Protein AF-A0A6L9IQT9-F1 (afdb_monomer_lite)

Secondary structure (DSSP, 8-state):
--HHHHHHHHHHHHHHHHHTT----HHHHHHHHHHHH-SS-EEHHHHHHHHHHH-TT--HHHHHHHHHHHHHTTSEEEESSSTTS-EEEE-------

Foldseek 3Di:
DPVVQLVVLLVLVVVLCVVVVNDDDPLNSLLSSLQSPDPDWAALVRSQVSSCVVPVPDDSVNSVVVQVVCVVSQQKDWDDPVPNGTTIHGSSDDDDD

Sequence (97 aa):
MTVLADEEKRTNWLDALYQRGLGTSAVQEALVKVLSVMESPLTADEIWEETQRIRPETGRATVYRFIDRLTTAGLLRRVHGYRNCGTYIPALDVHQP

Structure (mmCIF, N/CA/C/O backbone):
data_AF-A0A6L9IQT9-F1
#
_entry.id   AF-A0A6L9IQT9-F1
#
loop_
_atom_site.group_PDB
_atom_site.id
_atom_site.type_symbol
_atom_site.label_atom_id
_atom_site.label_alt_id
_atom_site.label_comp_id
_atom_site.label_asym_id
_atom_site.label_entity_id
_atom_site.label_seq_id
_atom_site.pdbx_PDB_ins_code
_atom_site.Cartn_x
_atom_site.Cartn_y
_atom_site.Cartn_z
_atom_site.occupancy
_atom_site.B_iso_or_equiv
_atom_site.auth_seq_id
_atom_site.auth_comp_id
_atom_site.auth_asym_id
_atom_site.auth_atom_id
_atom_site.pdbx_PDB_model_num
ATOM 1 N N . MET A 1 1 ? -6.776 12.504 -18.974 1.00 51.50 1 MET A N 1
ATOM 2 C CA . MET A 1 1 ? -7.806 11.443 -18.878 1.00 51.50 1 MET A CA 1
ATOM 3 C C . MET A 1 1 ? -7.435 10.474 -17.742 1.00 51.50 1 MET A C 1
ATOM 5 O O . MET A 1 1 ? -7.522 9.272 -17.917 1.00 51.50 1 MET A O 1
ATOM 9 N N . THR A 1 2 ? -6.969 11.006 -16.598 1.00 59.41 2 THR A N 1
ATOM 10 C CA . THR A 1 2 ? -6.071 10.293 -15.653 1.00 59.41 2 THR A CA 1
ATOM 11 C C . THR A 1 2 ? -6.697 10.100 -14.265 1.00 59.41 2 THR A C 1
ATOM 13 O O . THR A 1 2 ? -6.554 9.047 -13.669 1.00 59.41 2 THR A O 1
ATOM 16 N N . VAL A 1 3 ? -7.495 11.064 -13.792 1.00 61.41 3 VAL A N 1
ATOM 17 C CA . VAL A 1 3 ? -8.074 11.050 -12.433 1.00 61.41 3 VAL A CA 1
ATOM 18 C C . VAL A 1 3 ? -9.099 9.926 -12.224 1.00 61.41 3 VAL A C 1
ATOM 20 O O . VAL A 1 3 ? -9.127 9.309 -11.166 1.00 61.41 3 VAL A O 1
ATOM 23 N N . LEU A 1 4 ? -9.918 9.633 -13.240 1.00 62.94 4 LEU A N 1
ATOM 24 C CA . LEU A 1 4 ? -10.974 8.617 -13.141 1.00 62.94 4 LEU A CA 1
ATOM 25 C C . LEU A 1 4 ? -10.402 7.196 -12.991 1.00 62.94 4 LEU A C 1
ATOM 27 O O . LEU A 1 4 ? -10.942 6.400 -12.231 1.00 62.94 4 LEU A O 1
ATOM 31 N N . ALA A 1 5 ? -9.285 6.897 -13.664 1.00 71.62 5 ALA A N 1
ATOM 32 C CA . ALA A 1 5 ? -8.644 5.583 -13.604 1.00 71.62 5 ALA A CA 1
ATOM 33 C C . ALA A 1 5 ? -7.976 5.323 -12.242 1.00 71.62 5 ALA A C 1
ATOM 35 O O . ALA A 1 5 ? -7.995 4.198 -11.742 1.00 71.62 5 ALA A O 1
ATOM 36 N N . ASP A 1 6 ? -7.411 6.359 -11.619 1.00 74.44 6 ASP A N 1
ATOM 37 C CA . ASP A 1 6 ? -6.799 6.249 -10.291 1.00 74.44 6 ASP A CA 1
ATOM 38 C C . ASP A 1 6 ? -7.858 6.054 -9.197 1.00 74.44 6 ASP A C 1
ATOM 40 O O . ASP A 1 6 ? -7.658 5.287 -8.252 1.00 74.44 6 ASP A O 1
ATOM 44 N N . GLU A 1 7 ? -9.013 6.707 -9.337 1.00 78.56 7 GLU A N 1
ATOM 45 C CA . GLU A 1 7 ? -10.150 6.538 -8.431 1.00 78.56 7 GLU A CA 1
ATOM 46 C C . GLU A 1 7 ? -10.776 5.142 -8.534 1.00 78.56 7 GLU A C 1
ATOM 48 O O . GLU A 1 7 ? -11.050 4.522 -7.505 1.00 78.56 7 GLU A O 1
ATOM 53 N N . GLU A 1 8 ? -10.925 4.605 -9.746 1.00 81.44 8 GLU A N 1
ATOM 54 C CA . GLU A 1 8 ? -11.386 3.231 -9.969 1.00 81.44 8 GLU A CA 1
ATOM 55 C C . GLU A 1 8 ? -10.420 2.204 -9.359 1.00 81.44 8 GLU A C 1
ATOM 57 O O . GLU A 1 8 ? -10.835 1.343 -8.580 1.00 81.44 8 GLU A O 1
ATOM 62 N N . LYS A 1 9 ? -9.110 2.338 -9.614 1.00 82.50 9 LYS A N 1
ATOM 63 C CA . LYS A 1 9 ? -8.086 1.479 -8.993 1.00 82.50 9 LYS A CA 1
ATOM 64 C C . LYS A 1 9 ? -8.144 1.535 -7.470 1.00 82.50 9 LYS A C 1
ATOM 66 O O . LYS A 1 9 ? -8.004 0.504 -6.812 1.00 82.50 9 LYS A O 1
ATOM 71 N N . ARG A 1 10 ? -8.339 2.725 -6.899 1.00 84.75 10 ARG A N 1
ATOM 72 C CA . ARG A 1 10 ? -8.456 2.913 -5.449 1.00 84.75 10 ARG A CA 1
ATOM 73 C C . ARG A 1 10 ? -9.693 2.207 -4.894 1.00 84.75 10 ARG A C 1
ATOM 75 O O . ARG A 1 10 ? -9.579 1.535 -3.874 1.00 84.75 10 ARG A O 1
ATOM 82 N N . THR A 1 11 ? -10.837 2.320 -5.564 1.00 85.06 11 THR A N 1
ATOM 83 C CA . THR A 1 11 ? -12.066 1.607 -5.181 1.00 85.06 11 THR A CA 1
ATOM 84 C C . THR A 1 11 ? -11.853 0.095 -5.218 1.00 85.06 11 THR A C 1
ATOM 86 O O . THR A 1 11 ? -12.098 -0.569 -4.215 1.00 85.06 11 THR A O 1
ATOM 89 N N . ASN A 1 12 ? -11.251 -0.433 -6.290 1.00 86.75 12 ASN A N 1
ATOM 90 C CA . ASN A 1 12 ? -10.938 -1.862 -6.409 1.00 86.75 12 ASN A CA 1
ATOM 91 C C . ASN A 1 12 ? -10.028 -2.358 -5.274 1.00 86.75 12 ASN A C 1
ATOM 93 O O . ASN A 1 12 ? -10.219 -3.453 -4.744 1.00 86.75 12 ASN A O 1
ATOM 97 N N . TRP A 1 13 ? -9.051 -1.546 -4.861 1.00 88.75 13 TRP A N 1
ATOM 98 C CA . TRP A 1 13 ? -8.213 -1.840 -3.700 1.00 88.75 13 TRP A CA 1
ATOM 99 C C . TRP A 1 13 ? -9.012 -1.898 -2.397 1.00 88.75 13 TRP A C 1
ATOM 101 O O . TRP A 1 13 ? -8.840 -2.838 -1.620 1.00 88.75 13 TRP A O 1
ATOM 111 N N . LEU A 1 14 ? -9.865 -0.904 -2.143 1.00 85.25 14 LEU A N 1
ATOM 112 C CA . LEU A 1 14 ? -10.676 -0.839 -0.925 1.00 85.25 14 LEU A CA 1
ATOM 113 C C . LEU A 1 14 ? -11.657 -2.013 -0.842 1.00 85.25 14 LEU A C 1
ATOM 115 O O . LEU A 1 14 ? -11.740 -2.659 0.204 1.00 85.25 14 LEU A O 1
ATOM 119 N N . ASP A 1 15 ? -12.308 -2.355 -1.952 1.00 87.00 15 ASP A N 1
ATOM 120 C CA . ASP A 1 15 ? -13.191 -3.517 -2.039 1.00 87.00 15 ASP A CA 1
ATOM 121 C C . ASP A 1 15 ? -12.423 -4.812 -1.773 1.00 87.00 15 ASP A C 1
ATOM 123 O O . ASP A 1 15 ? -12.849 -5.654 -0.981 1.00 87.00 15 ASP A O 1
ATOM 127 N N . ALA A 1 16 ? -11.242 -4.967 -2.371 1.00 86.94 16 ALA A N 1
ATOM 128 C CA . ALA A 1 16 ? -10.437 -6.162 -2.184 1.00 86.94 16 ALA A CA 1
ATOM 129 C C . ALA A 1 16 ? -9.940 -6.327 -0.737 1.00 86.94 16 ALA A C 1
ATOM 131 O O . ALA A 1 16 ? -9.853 -7.463 -0.258 1.00 86.94 16 ALA A O 1
ATOM 132 N N . LEU A 1 17 ? -9.644 -5.225 -0.034 1.00 86.00 17 LEU A N 1
ATOM 133 C CA . LEU A 1 17 ? -9.349 -5.231 1.404 1.00 86.00 17 LEU A CA 1
ATOM 134 C C . LEU A 1 17 ? -10.570 -5.653 2.224 1.00 86.00 17 LEU A C 1
ATOM 136 O O . LEU A 1 17 ? -10.452 -6.542 3.074 1.00 86.00 17 LEU A O 1
ATOM 140 N N . TYR A 1 18 ? -11.732 -5.063 1.930 1.00 85.06 18 TYR A N 1
ATOM 141 C CA . TYR A 1 18 ? -12.991 -5.364 2.607 1.00 85.06 18 TYR A CA 1
ATOM 142 C C . TYR A 1 18 ? -13.357 -6.850 2.481 1.00 85.06 18 TYR A C 1
ATOM 144 O O . TYR A 1 18 ? -13.592 -7.514 3.491 1.00 85.06 18 TYR A O 1
ATOM 152 N N . GLN A 1 19 ? -13.281 -7.410 1.269 1.00 86.06 19 GLN A N 1
ATOM 153 C CA . GLN A 1 19 ? -13.552 -8.830 0.995 1.00 86.06 19 GLN A CA 1
ATOM 154 C C . GLN A 1 19 ? -12.608 -9.792 1.738 1.00 86.06 19 GLN A C 1
ATOM 156 O O . GLN A 1 19 ? -12.934 -10.960 1.938 1.00 86.06 19 GLN A O 1
ATOM 161 N N . ARG A 1 20 ? -11.433 -9.319 2.169 1.00 83.69 20 ARG A N 1
ATOM 162 C CA . ARG A 1 20 ? -10.432 -10.106 2.911 1.00 83.69 20 ARG A CA 1
ATOM 163 C C . ARG A 1 20 ? -10.462 -9.851 4.421 1.00 83.69 20 ARG A C 1
ATOM 165 O O . ARG A 1 20 ? -9.563 -10.301 5.129 1.00 83.69 20 ARG A O 1
ATOM 172 N N . GLY A 1 21 ? -11.455 -9.109 4.923 1.00 82.56 21 GLY A N 1
ATOM 173 C CA . GLY A 1 21 ? -11.565 -8.749 6.341 1.00 82.56 21 GLY A CA 1
ATOM 174 C C . GLY A 1 21 ? -10.429 -7.843 6.832 1.00 82.56 21 GLY A C 1
ATOM 175 O O . GLY A 1 21 ? -10.163 -7.755 8.033 1.00 82.56 21 GLY A O 1
ATOM 176 N N . LEU A 1 22 ? -9.719 -7.180 5.914 1.00 79.44 22 LEU A N 1
ATOM 177 C CA . LEU A 1 22 ? -8.692 -6.204 6.246 1.00 79.44 22 LEU A CA 1
ATOM 178 C C . LEU A 1 22 ? -9.396 -4.855 6.438 1.00 79.44 22 LEU A C 1
ATOM 180 O O . LEU A 1 22 ? -9.861 -4.257 5.477 1.00 79.44 22 LEU A O 1
ATOM 184 N N . GLY A 1 23 ? -9.494 -4.380 7.685 1.00 70.88 23 GLY A N 1
ATOM 185 C CA . GLY A 1 23 ? -10.081 -3.064 7.973 1.00 70.88 23 GLY A CA 1
ATOM 186 C C . GLY A 1 23 ? -9.355 -1.919 7.251 1.00 70.88 23 GLY A C 1
ATOM 187 O O . GLY A 1 23 ? -8.215 -2.088 6.817 1.00 70.88 23 GLY A O 1
ATOM 188 N N . THR A 1 24 ? -10.002 -0.757 7.148 1.00 70.06 24 THR A N 1
ATOM 189 C CA . THR A 1 24 ? -9.470 0.468 6.527 1.00 70.06 24 THR A CA 1
ATOM 190 C C . THR A 1 24 ? -9.155 1.508 7.604 1.00 70.06 24 THR A C 1
ATOM 192 O O . THR A 1 24 ? -9.973 2.354 7.949 1.00 70.06 24 THR A O 1
ATOM 195 N N . SER A 1 25 ? -7.969 1.416 8.207 1.00 82.50 25 SER A N 1
ATOM 196 C CA . SER A 1 25 ? -7.423 2.516 9.015 1.00 82.50 25 SER A CA 1
ATOM 197 C C . SER A 1 25 ? -6.814 3.599 8.120 1.00 82.50 25 SER A C 1
ATOM 199 O O . SER A 1 25 ? -6.395 3.314 6.998 1.00 82.50 25 SER A O 1
ATOM 201 N N . ALA A 1 26 ? -6.650 4.816 8.645 1.00 81.94 26 ALA A N 1
ATOM 202 C CA . ALA A 1 26 ? -6.034 5.933 7.916 1.00 81.94 26 ALA A CA 1
ATOM 203 C C . ALA A 1 26 ? -4.631 5.615 7.350 1.00 81.94 26 ALA A C 1
ATOM 205 O O . ALA A 1 26 ? -4.231 6.145 6.317 1.00 81.94 26 ALA A O 1
ATOM 206 N N . VAL A 1 27 ? -3.873 4.723 8.001 1.00 81.56 27 VAL A N 1
ATOM 207 C CA . VAL A 1 27 ? -2.573 4.251 7.492 1.00 81.56 27 VAL A CA 1
ATOM 208 C C . VAL A 1 27 ? -2.752 3.318 6.290 1.00 81.56 27 VAL A C 1
ATOM 210 O O . VAL A 1 27 ? -1.993 3.395 5.328 1.00 81.56 27 VAL A O 1
ATOM 213 N N . GLN A 1 28 ? -3.760 2.446 6.325 1.00 84.75 28 GLN A N 1
ATOM 214 C CA . GLN A 1 28 ? -4.050 1.522 5.228 1.00 84.75 28 GLN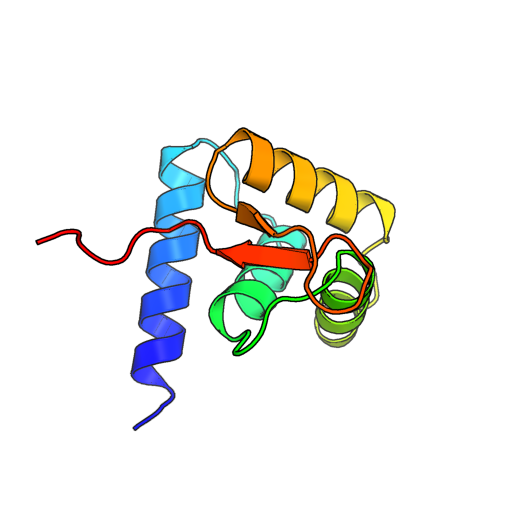 A CA 1
ATOM 215 C C . GLN A 1 28 ? -4.607 2.265 4.011 1.00 84.75 28 GLN A C 1
ATOM 217 O O . GLN A 1 28 ? -4.229 1.934 2.894 1.00 84.75 28 GLN A O 1
ATOM 222 N N . GLU A 1 29 ? -5.415 3.308 4.213 1.00 86.81 29 GLU A N 1
ATOM 223 C CA . GLU A 1 29 ? -5.861 4.202 3.136 1.00 86.81 29 GLU A CA 1
ATOM 224 C C . GLU A 1 29 ? -4.689 4.936 2.472 1.00 86.81 29 GLU A C 1
ATOM 226 O O . GLU A 1 29 ? -4.607 4.985 1.244 1.00 86.81 29 GLU A O 1
ATOM 231 N N . ALA A 1 30 ? -3.742 5.455 3.265 1.00 88.25 30 ALA A N 1
ATOM 232 C CA . ALA A 1 30 ? -2.533 6.081 2.731 1.00 88.25 30 ALA A CA 1
ATOM 233 C C . ALA A 1 30 ? -1.697 5.085 1.907 1.00 88.25 30 ALA A C 1
ATOM 235 O O . ALA A 1 30 ? -1.257 5.414 0.807 1.00 88.25 30 ALA A O 1
ATOM 236 N N . LEU A 1 31 ? -1.547 3.849 2.392 1.00 88.81 31 LEU A N 1
ATOM 237 C CA . LEU A 1 31 ? -0.849 2.782 1.671 1.00 88.81 31 LEU A CA 1
ATOM 238 C C . LEU A 1 31 ? -1.568 2.395 0.371 1.00 88.81 31 LEU A C 1
ATOM 240 O O . LEU A 1 31 ? -0.924 2.284 -0.668 1.00 88.81 31 LEU A O 1
ATOM 244 N N . VAL A 1 32 ? -2.896 2.257 0.386 1.00 89.25 32 VAL A N 1
ATOM 245 C CA . VAL A 1 32 ? -3.702 2.009 -0.825 1.00 89.25 32 VAL A CA 1
ATOM 246 C C . VAL A 1 32 ? -3.548 3.140 -1.836 1.00 89.25 32 VAL A C 1
ATOM 248 O O . VAL A 1 32 ? -3.444 2.886 -3.037 1.00 89.25 32 VAL A O 1
ATOM 251 N N . LYS A 1 33 ? -3.487 4.393 -1.377 1.00 89.88 33 LYS A N 1
ATOM 252 C CA . LYS A 1 33 ? -3.254 5.536 -2.260 1.00 89.88 33 LYS A CA 1
ATOM 253 C C . LYS A 1 33 ? -1.911 5.422 -2.981 1.00 89.88 33 LYS A C 1
ATOM 255 O O . LYS A 1 33 ? -1.883 5.616 -4.186 1.00 89.88 33 LYS A O 1
ATOM 260 N N . VAL A 1 34 ? -0.835 5.047 -2.287 1.00 91.75 34 VAL A N 1
ATOM 261 C CA . VAL A 1 34 ? 0.480 4.806 -2.914 1.00 91.75 34 VAL A CA 1
ATOM 262 C C . VAL A 1 34 ? 0.408 3.656 -3.925 1.00 91.75 34 VAL A C 1
ATOM 264 O O . VAL A 1 34 ? 0.857 3.792 -5.059 1.00 91.75 34 VAL A O 1
ATOM 267 N N . LEU A 1 35 ? -0.196 2.531 -3.537 1.00 89.94 35 LEU A N 1
ATOM 268 C CA . LEU A 1 35 ? -0.245 1.311 -4.354 1.00 89.94 35 LEU A CA 1
ATOM 269 C C . LEU A 1 35 ? -1.184 1.405 -5.568 1.00 89.94 35 LEU A C 1
ATOM 271 O O . LEU A 1 35 ? -1.020 0.655 -6.526 1.00 89.94 35 LEU A O 1
ATOM 275 N N . SER A 1 36 ? -2.180 2.292 -5.540 1.00 88.62 36 SER A N 1
ATOM 276 C CA . SER A 1 36 ? -3.115 2.497 -6.659 1.00 88.62 36 SER A CA 1
ATOM 277 C C . SER A 1 36 ? -2.544 3.389 -7.762 1.00 88.62 36 SER A C 1
ATOM 279 O O . SER A 1 36 ? -2.925 3.223 -8.920 1.00 88.62 36 SER A O 1
ATOM 281 N N . VAL A 1 37 ? -1.607 4.279 -7.421 1.00 87.00 37 VAL A N 1
ATOM 282 C CA . VAL A 1 37 ? -1.002 5.243 -8.360 1.00 87.00 37 VAL A CA 1
ATOM 283 C C . VAL A 1 37 ? 0.421 4.875 -8.785 1.00 87.00 37 VAL A C 1
ATOM 285 O O . VAL A 1 37 ? 1.017 5.580 -9.593 1.00 87.00 37 VAL A O 1
ATOM 288 N N . MET A 1 38 ? 0.994 3.791 -8.254 1.00 85.69 38 MET A N 1
ATOM 289 C CA . MET A 1 38 ? 2.332 3.355 -8.655 1.00 85.69 38 MET A CA 1
ATOM 290 C C . MET A 1 38 ? 2.348 2.901 -10.123 1.00 85.69 38 MET A C 1
ATOM 292 O O . MET A 1 38 ? 1.568 2.043 -10.536 1.00 85.69 38 MET A O 1
ATOM 296 N N . GLU A 1 39 ? 3.265 3.458 -10.911 1.00 83.62 39 GLU A N 1
ATOM 297 C CA . GLU A 1 39 ? 3.436 3.108 -12.331 1.00 83.62 39 GLU A CA 1
ATOM 298 C C . GLU A 1 39 ? 4.517 2.037 -12.549 1.00 83.62 39 GLU A C 1
ATOM 300 O O . GLU A 1 39 ? 4.557 1.376 -13.586 1.00 83.62 39 GLU A O 1
ATOM 305 N N . SER A 1 40 ? 5.389 1.836 -11.559 1.00 85.38 40 SER A N 1
ATOM 306 C CA . SER A 1 40 ? 6.497 0.880 -11.593 1.00 85.38 40 SER A CA 1
ATOM 307 C C . SER A 1 40 ? 6.603 0.108 -10.278 1.00 85.38 40 SER A C 1
ATOM 309 O O . SER A 1 40 ? 6.196 0.640 -9.246 1.00 85.38 40 SER A O 1
ATOM 311 N N . PRO A 1 41 ? 7.190 -1.105 -10.266 1.00 88.94 41 PRO A N 1
ATOM 312 C CA . PRO A 1 41 ? 7.414 -1.854 -9.033 1.00 88.94 41 PRO A CA 1
ATOM 313 C C . PRO A 1 41 ? 8.212 -1.042 -8.006 1.00 88.94 41 PRO A C 1
ATOM 315 O O . PRO A 1 41 ? 9.241 -0.455 -8.343 1.00 88.94 41 PRO A O 1
ATOM 318 N N . LEU A 1 42 ? 7.762 -1.051 -6.750 1.00 91.12 42 LEU A N 1
ATOM 319 C CA . LEU A 1 42 ? 8.404 -0.335 -5.643 1.00 91.12 42 LEU A CA 1
ATOM 320 C C . LEU A 1 42 ? 8.942 -1.311 -4.601 1.00 91.12 42 LEU A C 1
ATOM 322 O O . LEU A 1 42 ? 8.353 -2.363 -4.341 1.00 91.12 42 LEU A O 1
ATOM 326 N N . THR A 1 43 ? 10.062 -0.968 -3.981 1.00 92.62 43 THR A N 1
ATOM 327 C CA . THR A 1 43 ? 10.561 -1.648 -2.781 1.00 92.62 43 THR A CA 1
ATOM 328 C C . THR A 1 43 ? 9.688 -1.319 -1.566 1.00 92.62 43 THR A C 1
ATOM 330 O O . THR A 1 43 ? 8.939 -0.344 -1.556 1.00 92.62 43 THR A O 1
ATOM 333 N N . ALA A 1 44 ? 9.795 -2.119 -0.500 1.00 92.00 44 ALA A N 1
ATOM 334 C CA . ALA A 1 44 ? 9.093 -1.824 0.754 1.00 92.00 44 ALA A CA 1
ATOM 335 C C . ALA A 1 44 ? 9.518 -0.478 1.373 1.00 92.00 44 ALA A C 1
ATOM 337 O O . ALA A 1 44 ? 8.700 0.183 2.011 1.00 92.00 44 ALA A O 1
ATOM 338 N N . ASP A 1 45 ? 10.774 -0.074 1.162 1.00 93.06 45 ASP A N 1
ATOM 339 C CA . ASP A 1 45 ? 11.289 1.215 1.618 1.00 93.06 45 ASP A CA 1
ATOM 340 C C . ASP A 1 45 ? 10.713 2.375 0.812 1.00 93.06 45 ASP A C 1
ATOM 342 O O . ASP A 1 45 ? 10.204 3.316 1.411 1.00 93.06 45 ASP A O 1
ATOM 346 N N . GLU A 1 46 ? 10.669 2.270 -0.519 1.00 93.75 46 GLU A N 1
ATOM 347 C CA . GLU A 1 46 ? 10.023 3.285 -1.362 1.00 93.75 46 GLU A CA 1
ATOM 348 C C . GLU A 1 46 ? 8.530 3.418 -1.017 1.00 93.75 46 GLU A C 1
ATOM 350 O O . GLU A 1 46 ? 8.034 4.526 -0.842 1.00 93.75 46 GLU A O 1
ATOM 355 N N . ILE A 1 47 ? 7.811 2.304 -0.811 1.00 93.56 47 ILE A N 1
ATOM 356 C CA . ILE A 1 47 ? 6.406 2.346 -0.363 1.00 93.56 47 ILE A CA 1
ATOM 357 C C . ILE A 1 47 ? 6.282 3.084 0.979 1.00 93.56 47 ILE A C 1
ATOM 359 O O . ILE A 1 47 ? 5.354 3.874 1.168 1.00 93.56 47 ILE A O 1
ATOM 363 N N . TRP A 1 48 ? 7.198 2.843 1.920 1.00 94.69 48 TRP A N 1
ATOM 364 C CA . TRP A 1 48 ? 7.199 3.537 3.207 1.00 94.69 48 TRP A CA 1
ATOM 365 C C . TRP A 1 48 ? 7.488 5.033 3.067 1.00 94.69 48 TRP A C 1
ATOM 367 O O . TRP A 1 48 ? 6.779 5.833 3.676 1.00 94.69 48 TRP A O 1
ATOM 377 N N . GLU A 1 49 ? 8.474 5.414 2.259 1.00 94.62 49 GLU A N 1
ATOM 378 C CA . GLU A 1 49 ? 8.814 6.812 1.987 1.00 94.62 49 GLU A CA 1
ATOM 379 C C . GLU A 1 49 ? 7.637 7.566 1.359 1.00 94.62 49 GLU A C 1
ATOM 381 O O . GLU A 1 49 ? 7.259 8.630 1.853 1.00 94.62 49 GLU A O 1
ATOM 386 N N . GLU A 1 50 ? 6.993 6.993 0.337 1.00 94.19 50 GLU A N 1
ATOM 387 C CA . GLU A 1 50 ? 5.801 7.583 -0.286 1.00 94.19 50 GLU A CA 1
ATOM 388 C C . GLU A 1 50 ? 4.628 7.677 0.699 1.00 94.19 50 GLU A C 1
ATOM 390 O O . GLU A 1 50 ? 3.923 8.686 0.754 1.00 94.19 50 GLU A O 1
ATOM 395 N N . THR A 1 51 ? 4.447 6.661 1.546 1.00 93.06 51 THR A N 1
ATOM 396 C CA . THR A 1 51 ? 3.406 6.683 2.583 1.00 93.06 51 THR A CA 1
ATOM 397 C C . THR A 1 51 ? 3.670 7.785 3.607 1.00 93.06 51 THR A C 1
ATOM 399 O O . THR A 1 51 ? 2.738 8.477 4.015 1.00 93.06 51 THR A O 1
ATOM 402 N N . GLN A 1 52 ? 4.929 7.998 3.998 1.00 94.56 52 GLN A N 1
ATOM 403 C CA . GLN A 1 52 ? 5.312 9.068 4.921 1.00 94.56 52 GLN A CA 1
ATOM 404 C C . GLN A 1 52 ? 5.052 10.463 4.348 1.00 94.56 52 GLN A C 1
ATOM 406 O O . GLN A 1 52 ? 4.676 11.357 5.101 1.00 94.56 52 GLN A O 1
ATOM 411 N N . ARG A 1 53 ? 5.190 10.657 3.028 1.00 93.06 53 ARG A N 1
ATOM 412 C CA . ARG A 1 53 ? 4.840 11.937 2.383 1.00 93.06 53 ARG A CA 1
ATOM 413 C C . ARG A 1 53 ? 3.353 12.266 2.510 1.00 93.06 53 ARG A C 1
ATOM 415 O O . ARG A 1 53 ? 2.991 13.437 2.525 1.00 93.06 53 ARG A O 1
ATOM 422 N N . ILE A 1 54 ? 2.499 11.247 2.614 1.00 91.44 54 ILE A N 1
ATOM 423 C CA . ILE A 1 54 ? 1.054 11.404 2.828 1.00 91.44 54 ILE A CA 1
ATOM 424 C C . ILE A 1 54 ? 0.733 11.506 4.325 1.00 91.44 54 ILE A C 1
ATOM 426 O O . ILE A 1 54 ? -0.119 12.300 4.721 1.00 91.44 54 ILE A O 1
ATOM 430 N N . ARG A 1 55 ? 1.388 10.682 5.150 1.00 92.00 55 ARG A N 1
ATOM 431 C CA . ARG A 1 55 ? 1.107 10.522 6.579 1.00 92.00 55 ARG A CA 1
ATOM 432 C C . ARG A 1 55 ? 2.418 10.338 7.373 1.00 92.00 55 ARG A C 1
ATOM 434 O O . ARG A 1 55 ? 2.821 9.189 7.602 1.00 92.00 55 ARG A O 1
ATOM 441 N N . PRO A 1 56 ? 3.085 11.437 7.784 1.00 91.81 56 PRO A N 1
ATOM 442 C CA . PRO A 1 56 ? 4.424 11.427 8.394 1.00 91.81 56 PRO A CA 1
ATOM 443 C C . PRO A 1 56 ? 4.561 10.587 9.670 1.00 91.81 56 PRO A C 1
ATOM 445 O O . PRO A 1 56 ? 5.631 10.073 9.976 1.00 91.81 56 PRO A O 1
ATOM 448 N N . GLU A 1 57 ? 3.475 10.395 10.413 1.00 91.94 57 GLU A N 1
ATOM 449 C CA . GLU A 1 57 ? 3.421 9.576 11.626 1.00 91.94 57 GLU A CA 1
ATOM 450 C C . GLU A 1 57 ? 3.478 8.061 11.356 1.00 91.94 57 GLU A C 1
ATOM 452 O O . GLU A 1 57 ? 3.488 7.252 12.288 1.00 91.94 57 GLU A O 1
ATOM 457 N N . THR A 1 58 ? 3.488 7.646 10.086 1.00 91.38 58 THR A N 1
ATOM 458 C CA . THR A 1 58 ? 3.487 6.230 9.721 1.00 91.38 58 THR A CA 1
ATOM 459 C C . THR A 1 58 ? 4.862 5.599 9.936 1.00 91.38 58 THR A C 1
ATOM 461 O O . THR A 1 58 ? 5.809 5.802 9.174 1.00 91.38 58 THR A O 1
ATOM 464 N N . GLY A 1 59 ? 4.957 4.750 10.959 1.00 92.94 59 GLY A N 1
ATOM 465 C CA . GLY A 1 59 ? 6.167 3.982 11.241 1.00 92.94 59 GLY A CA 1
ATOM 466 C C . GLY A 1 59 ? 6.493 2.939 10.162 1.00 92.94 59 GLY A C 1
ATOM 467 O O . GLY A 1 59 ? 5.608 2.246 9.654 1.00 92.94 59 GLY A O 1
ATOM 468 N N . ARG A 1 60 ? 7.790 2.751 9.882 1.00 94.25 60 ARG A N 1
ATOM 469 C CA . ARG A 1 60 ? 8.309 1.772 8.904 1.00 94.25 60 ARG A CA 1
ATOM 470 C C . ARG A 1 60 ? 7.806 0.350 9.160 1.00 94.25 60 ARG A C 1
ATOM 472 O O . ARG A 1 60 ? 7.347 -0.325 8.246 1.00 94.25 60 ARG A O 1
ATOM 479 N N . ALA A 1 61 ? 7.814 -0.087 10.421 1.00 93.75 61 ALA A N 1
ATOM 480 C CA . ALA A 1 61 ? 7.337 -1.418 10.801 1.00 93.75 61 ALA A CA 1
ATOM 481 C C . ALA A 1 61 ? 5.851 -1.641 10.459 1.00 93.75 61 ALA A C 1
ATOM 483 O O . ALA A 1 61 ? 5.468 -2.750 10.090 1.00 93.75 61 ALA A O 1
ATOM 484 N N . THR A 1 62 ? 5.020 -0.598 10.545 1.00 92.06 62 THR A N 1
ATOM 485 C CA . THR A 1 62 ? 3.597 -0.668 10.187 1.00 92.06 62 THR A CA 1
ATOM 486 C C . THR A 1 62 ? 3.422 -0.916 8.694 1.00 92.06 62 THR A C 1
ATOM 488 O O . THR A 1 62 ? 2.640 -1.784 8.312 1.00 92.06 62 THR A O 1
ATOM 491 N N . VAL A 1 63 ? 4.197 -0.216 7.858 1.00 92.81 63 VAL A N 1
ATOM 492 C CA . VAL A 1 63 ? 4.184 -0.408 6.401 1.00 92.81 63 VAL A CA 1
ATOM 493 C C . VAL A 1 63 ? 4.612 -1.823 6.037 1.00 92.81 63 VAL A C 1
ATOM 495 O O . VAL A 1 63 ? 3.895 -2.513 5.320 1.00 92.81 63 VAL A O 1
ATOM 498 N N . TYR A 1 64 ? 5.720 -2.301 6.601 1.00 93.50 64 TYR A N 1
ATOM 499 C CA . TYR A 1 64 ? 6.223 -3.648 6.328 1.00 93.50 64 TYR A CA 1
ATOM 500 C C . TYR A 1 64 ? 5.225 -4.738 6.730 1.00 93.50 64 TYR A C 1
ATOM 502 O O . TYR A 1 64 ? 4.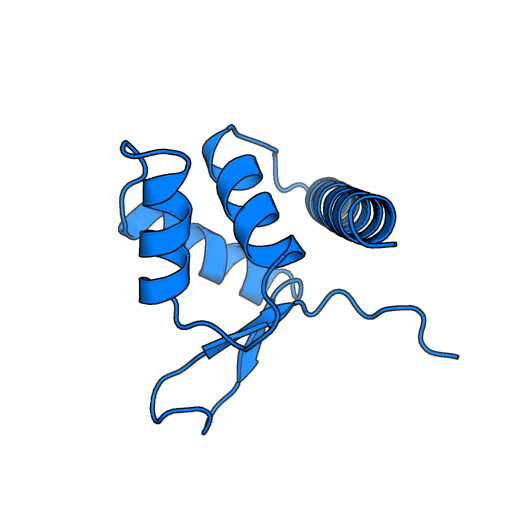954 -5.641 5.942 1.00 93.50 64 TYR A O 1
ATOM 510 N N . ARG A 1 65 ? 4.619 -4.632 7.922 1.00 91.94 65 ARG A N 1
ATOM 511 C CA . ARG A 1 65 ? 3.568 -5.565 8.363 1.00 91.94 65 ARG A CA 1
ATOM 512 C C . ARG A 1 65 ? 2.348 -5.523 7.451 1.00 91.94 65 ARG A C 1
ATOM 514 O O . ARG A 1 65 ? 1.699 -6.545 7.255 1.00 91.94 65 ARG A O 1
ATOM 521 N N . PHE A 1 66 ? 2.005 -4.356 6.911 1.00 91.75 66 PHE A N 1
ATOM 522 C CA . PHE A 1 66 ? 0.890 -4.262 5.981 1.00 91.75 66 PHE A CA 1
ATOM 523 C C . PHE A 1 66 ? 1.228 -4.888 4.628 1.00 91.75 66 PHE A C 1
ATOM 525 O O . PHE A 1 66 ? 0.444 -5.696 4.148 1.00 91.75 66 PHE A O 1
ATOM 532 N N . ILE A 1 67 ? 2.410 -4.617 4.067 1.00 92.38 67 ILE A N 1
ATOM 533 C CA . ILE A 1 67 ? 2.899 -5.276 2.844 1.00 92.38 67 ILE A CA 1
ATOM 534 C C . ILE A 1 67 ? 2.872 -6.801 3.003 1.00 92.38 67 ILE A C 1
ATOM 536 O O . ILE A 1 67 ? 2.405 -7.502 2.106 1.00 92.38 67 ILE A O 1
ATOM 540 N N . ASP A 1 68 ? 3.304 -7.313 4.155 1.00 91.69 68 ASP A N 1
ATOM 541 C CA . ASP A 1 68 ? 3.275 -8.744 4.467 1.00 91.69 68 ASP A CA 1
ATOM 542 C C . ASP A 1 68 ? 1.843 -9.305 4.505 1.00 91.69 68 ASP A C 1
ATOM 544 O O . ASP A 1 68 ? 1.543 -10.311 3.859 1.00 91.69 68 ASP A O 1
ATOM 548 N N . ARG A 1 69 ? 0.909 -8.598 5.160 1.00 91.62 69 ARG A N 1
ATOM 549 C CA . ARG A 1 69 ? -0.522 -8.958 5.154 1.00 91.62 69 ARG A CA 1
ATOM 550 C C . ARG A 1 69 ? -1.110 -8.964 3.746 1.00 91.62 69 ARG A C 1
ATOM 552 O O . ARG A 1 69 ? -1.851 -9.882 3.410 1.00 91.62 69 ARG A O 1
ATOM 559 N N . LEU A 1 70 ? -0.791 -7.967 2.923 1.00 90.38 70 LEU A N 1
ATOM 560 C CA . LEU A 1 70 ? -1.282 -7.886 1.547 1.00 90.38 70 LEU A CA 1
ATOM 561 C C . LEU A 1 70 ? -0.682 -8.981 0.664 1.00 90.38 70 LEU A C 1
ATOM 563 O O . LEU A 1 70 ? -1.393 -9.554 -0.156 1.00 90.38 70 LEU A O 1
ATOM 567 N N . THR A 1 71 ? 0.592 -9.312 0.864 1.00 90.88 71 THR A N 1
ATOM 568 C CA . THR A 1 71 ? 1.258 -10.414 0.158 1.00 90.88 71 THR A CA 1
ATOM 569 C C . THR A 1 71 ? 0.638 -11.755 0.543 1.00 90.88 71 THR A C 1
ATOM 571 O O . THR A 1 71 ? 0.265 -12.537 -0.327 1.00 90.88 71 THR A O 1
ATO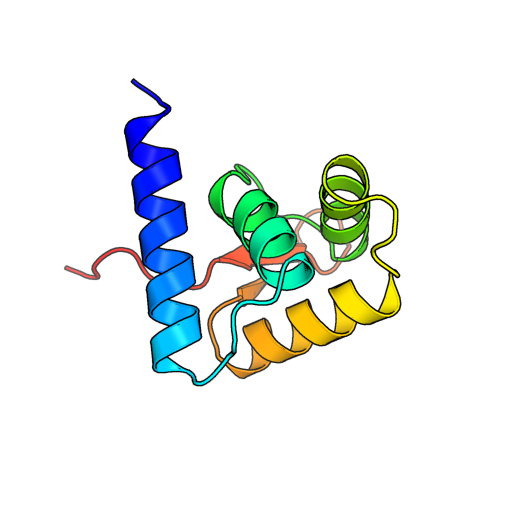M 574 N N . THR A 1 72 ? 0.428 -11.981 1.842 1.00 90.75 72 THR A N 1
ATOM 575 C CA . THR A 1 72 ? -0.250 -13.175 2.373 1.00 90.75 72 THR A CA 1
ATOM 576 C C . THR A 1 72 ? -1.677 -13.300 1.839 1.00 90.75 72 THR A C 1
ATOM 578 O O . THR A 1 72 ? -2.132 -14.394 1.523 1.00 90.75 72 THR A O 1
ATOM 581 N N . ALA A 1 73 ? -2.380 -12.176 1.692 1.00 87.81 73 ALA A N 1
ATOM 582 C CA . ALA A 1 73 ? -3.741 -12.145 1.168 1.00 87.81 73 ALA A CA 1
ATOM 583 C C . ALA A 1 73 ? -3.815 -12.183 -0.375 1.00 87.81 73 ALA A C 1
ATOM 585 O O . ALA A 1 73 ? -4.907 -12.076 -0.941 1.00 87.81 73 ALA A O 1
ATOM 586 N N . GLY A 1 74 ? -2.673 -12.298 -1.065 1.00 88.81 74 GLY A N 1
ATOM 587 C CA . GLY A 1 74 ? -2.594 -12.327 -2.527 1.00 88.81 74 GLY A CA 1
ATOM 588 C C . GLY A 1 74 ? -2.976 -11.009 -3.208 1.00 88.81 74 GLY A C 1
ATOM 589 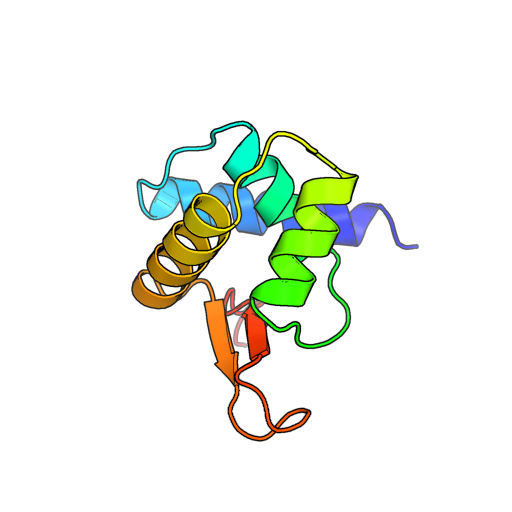O O . GLY A 1 74 ? -3.346 -11.019 -4.373 1.00 88.81 74 GLY A O 1
ATOM 590 N N . LEU A 1 75 ? -2.933 -9.886 -2.487 1.00 89.19 75 LEU A N 1
ATOM 591 C CA . LEU A 1 75 ? -3.204 -8.535 -3.001 1.00 89.19 75 LEU A CA 1
ATOM 592 C C . LEU A 1 75 ? -1.949 -7.841 -3.536 1.00 89.19 75 LEU A C 1
ATOM 594 O O . LEU A 1 75 ? -2.035 -6.944 -4.371 1.00 89.19 75 LEU A O 1
ATOM 598 N N . LEU A 1 76 ? -0.782 -8.263 -3.057 1.00 90.81 76 LEU A N 1
ATOM 599 C CA . LEU A 1 76 ? 0.528 -7.832 -3.530 1.00 90.81 76 LEU A CA 1
ATOM 600 C C . LEU A 1 76 ? 1.346 -9.051 -3.926 1.00 90.81 76 LEU A C 1
ATOM 602 O O . LEU A 1 76 ? 1.299 -10.092 -3.273 1.00 90.81 76 LEU A O 1
ATOM 606 N N . ARG A 1 77 ? 2.132 -8.907 -4.989 1.00 90.19 77 ARG A N 1
ATOM 607 C CA . ARG A 1 77 ? 3.089 -9.918 -5.428 1.00 90.19 77 ARG A CA 1
ATOM 608 C C . ARG A 1 77 ? 4.487 -9.346 -5.348 1.00 90.19 77 ARG A C 1
ATOM 610 O O . ARG A 1 77 ? 4.743 -8.246 -5.834 1.00 90.19 77 ARG A O 1
ATOM 617 N N . ARG A 1 78 ? 5.398 -10.118 -4.763 1.00 89.62 78 ARG A N 1
ATOM 618 C CA . ARG A 1 78 ? 6.823 -9.800 -4.773 1.00 89.62 78 ARG A CA 1
ATOM 619 C C . ARG A 1 78 ? 7.428 -10.204 -6.115 1.00 89.62 78 ARG A C 1
ATOM 621 O O . ARG A 1 78 ? 7.260 -11.340 -6.552 1.00 89.62 78 ARG A O 1
ATOM 628 N N . VAL A 1 79 ? 8.144 -9.285 -6.748 1.00 86.31 79 VAL A N 1
ATOM 629 C CA . VAL A 1 79 ? 8.887 -9.513 -7.989 1.00 86.31 79 VAL A CA 1
ATOM 630 C C . VAL A 1 79 ? 10.374 -9.573 -7.657 1.00 86.31 79 VAL A C 1
ATOM 632 O O . VAL A 1 79 ? 10.944 -8.657 -7.059 1.00 86.31 79 VAL A O 1
ATOM 635 N N . HIS A 1 80 ? 11.004 -10.682 -8.036 1.00 79.12 80 HIS A N 1
ATOM 636 C CA . HIS A 1 80 ? 12.444 -10.876 -7.913 1.00 79.12 80 HIS A CA 1
ATOM 637 C C . HIS A 1 80 ? 13.143 -10.418 -9.201 1.00 79.12 80 HIS A C 1
ATOM 639 O O . HIS A 1 80 ? 12.644 -10.660 -10.294 1.00 79.12 80 HIS A O 1
ATOM 645 N N . GLY A 1 81 ? 14.299 -9.759 -9.076 1.00 68.12 81 GLY A N 1
ATOM 646 C CA . GLY A 1 81 ? 15.145 -9.374 -10.216 1.00 68.12 81 GLY A CA 1
ATOM 647 C C . GLY A 1 81 ? 14.941 -7.955 -10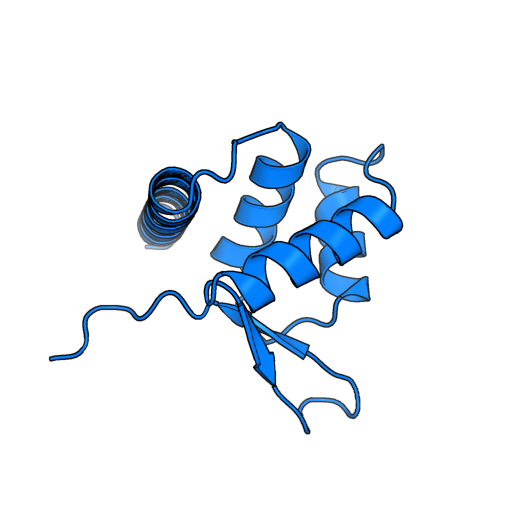.761 1.00 68.12 81 GLY A C 1
ATOM 648 O O . GLY A 1 81 ? 15.781 -7.482 -11.520 1.00 68.12 81 GLY A O 1
ATOM 649 N N . TYR A 1 82 ? 13.903 -7.224 -10.339 1.00 63.31 82 TYR A N 1
ATOM 650 C CA . TYR A 1 82 ? 13.773 -5.797 -10.655 1.00 63.31 82 TYR A CA 1
ATOM 651 C C . TYR A 1 82 ? 14.618 -4.960 -9.677 1.00 63.31 82 TYR A C 1
ATOM 653 O O . TYR A 1 82 ? 14.395 -4.999 -8.471 1.00 63.31 82 TYR A O 1
ATOM 661 N N . ARG A 1 83 ? 15.620 -4.227 -10.188 1.00 67.81 83 ARG A N 1
ATOM 662 C CA . ARG A 1 83 ? 16.544 -3.359 -9.416 1.00 67.81 83 ARG A CA 1
ATOM 663 C C . ARG A 1 83 ? 17.308 -4.055 -8.266 1.00 67.81 83 ARG A C 1
ATOM 665 O O . ARG A 1 83 ? 17.624 -3.410 -7.274 1.00 67.81 83 ARG A O 1
ATOM 672 N N . ASN A 1 84 ? 17.633 -5.350 -8.387 1.00 59.41 84 ASN A N 1
ATOM 673 C CA . ASN A 1 84 ? 18.383 -6.153 -7.390 1.00 59.41 84 ASN A CA 1
ATOM 674 C C . ASN A 1 84 ? 17.757 -6.281 -5.981 1.00 59.41 84 ASN A C 1
ATOM 676 O O . ASN A 1 84 ? 18.289 -7.007 -5.142 1.00 59.41 84 ASN A O 1
ATOM 680 N N . CYS A 1 85 ? 16.606 -5.655 -5.733 1.00 62.44 85 CYS A N 1
ATOM 681 C CA . CYS A 1 85 ? 15.884 -5.682 -4.466 1.00 62.44 85 CYS A CA 1
ATOM 682 C C . CYS A 1 85 ? 14.481 -6.259 -4.681 1.00 62.44 85 CYS A C 1
ATOM 684 O O . CYS A 1 85 ? 13.901 -6.147 -5.757 1.00 62.44 85 CYS A O 1
ATOM 686 N N . GLY A 1 86 ? 13.916 -6.901 -3.656 1.00 79.38 86 GLY A N 1
ATOM 687 C CA . GLY A 1 86 ? 12.540 -7.392 -3.735 1.00 79.38 86 GLY A CA 1
ATOM 688 C C . GLY A 1 86 ? 11.568 -6.221 -3.852 1.00 79.38 86 GLY A C 1
ATOM 689 O O . GLY A 1 86 ? 11.357 -5.514 -2.866 1.00 79.38 86 GLY A O 1
ATOM 690 N N . THR A 1 87 ? 11.000 -6.034 -5.038 1.00 89.31 87 THR A N 1
ATOM 691 C CA . THR A 1 87 ? 9.954 -5.041 -5.297 1.00 89.31 87 THR A CA 1
ATOM 692 C C . THR A 1 87 ? 8.590 -5.699 -5.285 1.00 89.31 87 THR A C 1
ATOM 694 O O . THR A 1 87 ? 8.479 -6.928 -5.296 1.00 89.31 87 THR A O 1
ATOM 697 N N . TYR A 1 88 ? 7.549 -4.885 -5.221 1.00 90.44 88 TYR A N 1
ATOM 698 C CA . TYR A 1 88 ? 6.181 -5.348 -5.161 1.00 90.44 88 TYR A CA 1
ATOM 699 C C . TYR A 1 88 ? 5.338 -4.716 -6.262 1.00 90.44 88 TYR A C 1
ATOM 701 O O . TYR A 1 88 ? 5.581 -3.579 -6.661 1.00 90.44 88 TYR A O 1
ATOM 709 N N . ILE A 1 89 ? 4.348 -5.471 -6.733 1.00 89.31 89 ILE A N 1
ATOM 710 C CA . ILE A 1 89 ? 3.315 -5.020 -7.668 1.00 89.31 89 ILE A CA 1
ATOM 711 C C . ILE A 1 89 ? 1.929 -5.418 -7.143 1.00 89.31 89 ILE A C 1
ATOM 713 O O . ILE A 1 89 ? 1.816 -6.452 -6.469 1.00 89.31 89 ILE A O 1
ATOM 717 N N . PRO A 1 90 ? 0.871 -4.651 -7.455 1.00 88.31 90 PRO A N 1
ATOM 718 C CA . PRO A 1 90 ? -0.499 -5.087 -7.220 1.00 88.31 90 PRO A CA 1
ATOM 719 C C . PRO A 1 90 ? -0.757 -6.453 -7.871 1.00 88.31 90 PRO A C 1
ATOM 721 O O . PRO A 1 90 ? -0.375 -6.685 -9.016 1.00 88.31 90 PRO A O 1
ATOM 724 N N . ALA A 1 91 ? -1.402 -7.351 -7.131 1.00 85.50 91 ALA A N 1
ATOM 725 C CA . ALA A 1 91 ? -1.874 -8.653 -7.613 1.00 85.50 91 ALA A CA 1
ATOM 726 C C . ALA A 1 91 ? -3.406 -8.694 -7.746 1.00 85.50 91 ALA A C 1
ATOM 728 O O . ALA A 1 91 ? -4.007 -9.760 -7.840 1.00 85.50 91 ALA A O 1
ATOM 729 N N . LEU A 1 92 ? -4.032 -7.515 -7.730 1.00 72.44 92 LEU A N 1
ATOM 730 C CA . LEU A 1 92 ? -5.413 -7.320 -8.139 1.00 72.44 92 LEU A CA 1
ATOM 731 C C . LEU A 1 92 ? -5.472 -7.543 -9.648 1.00 72.44 92 LEU A C 1
ATOM 733 O O . LEU A 1 92 ? -5.224 -6.613 -10.414 1.00 72.44 92 LEU A O 1
ATOM 737 N N . ASP A 1 93 ? -5.708 -8.780 -10.076 1.00 58.62 93 ASP A N 1
ATOM 738 C CA . ASP A 1 93 ? -5.908 -9.049 -11.493 1.00 58.62 93 ASP A CA 1
ATOM 739 C C . ASP A 1 93 ? -7.102 -8.230 -11.996 1.00 58.62 93 ASP A C 1
ATOM 741 O O . ASP A 1 93 ? -8.239 -8.355 -11.534 1.00 58.62 93 ASP A O 1
ATOM 745 N N . VAL A 1 94 ? -6.790 -7.359 -12.951 1.00 45.47 94 VAL A N 1
ATOM 746 C CA . VAL A 1 94 ? -7.729 -6.746 -13.881 1.00 45.47 94 VAL A CA 1
ATOM 747 C C . VAL A 1 94 ? -8.294 -7.901 -14.700 1.00 45.47 94 VAL A C 1
ATOM 749 O O . VAL A 1 94 ? -7.506 -8.627 -15.294 1.00 45.47 94 VAL A O 1
ATOM 752 N N . HIS A 1 95 ? -9.616 -8.099 -14.663 1.00 36.19 95 HIS A N 1
ATOM 753 C CA . HIS A 1 95 ? -10.393 -9.040 -15.482 1.00 36.19 95 HIS A CA 1
ATOM 754 C C . HIS A 1 95 ? -9.564 -9.935 -16.421 1.00 36.19 95 HIS A C 1
ATOM 756 O O . HIS A 1 95 ? -9.179 -9.515 -17.512 1.00 36.19 95 HIS A O 1
ATOM 762 N N . GLN A 1 96 ? -9.305 -11.176 -16.008 1.00 30.73 96 GLN A N 1
ATOM 763 C CA . GLN A 1 96 ? -8.828 -12.191 -16.942 1.00 30.73 96 GLN A CA 1
ATOM 764 C C . GLN A 1 96 ? -9.957 -12.447 -17.970 1.00 30.73 96 GLN A C 1
ATOM 766 O O . GLN A 1 96 ? -11.093 -12.646 -17.527 1.00 30.73 96 GLN A O 1
ATOM 771 N N . PRO A 1 97 ? -9.699 -12.378 -19.291 1.00 34.75 97 PRO A N 1
ATOM 772 C CA . PRO A 1 97 ? -10.702 -12.674 -20.317 1.00 34.75 97 PRO A CA 1
ATOM 773 C C . PRO A 1 97 ? -11.117 -14.151 -20.328 1.00 34.75 97 PRO A C 1
ATOM 775 O O . PRO A 1 97 ? -10.308 -15.006 -19.893 1.00 34.75 97 PRO A O 1
#

Radiu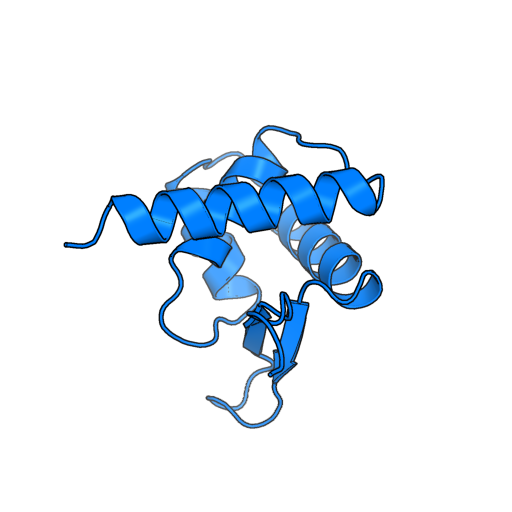s of gyration: 12.9 Å; chains: 1; bounding box: 32×25×32 Å

pLDDT: mean 82.88, std 13.62, range [30.73, 94.69]